Protein AF-A0A7H1DT95-F1 (afdb_monomer_lite)

Sequence (58 aa):
MQVKKLLQLYGGTQKEMAAALGVTQPRISEYITGKKNISVKRLQTWCDILKIDIKELF

Foldseek 3Di:
DLLVLVVVVLVDDLCVLCVLLVHHSVVSVCCVVVVDPDDPVSSVVSCVSSVHPSVSSD

Organism: NCBI:txid2754694

Secondary structure (DSSP, 8-s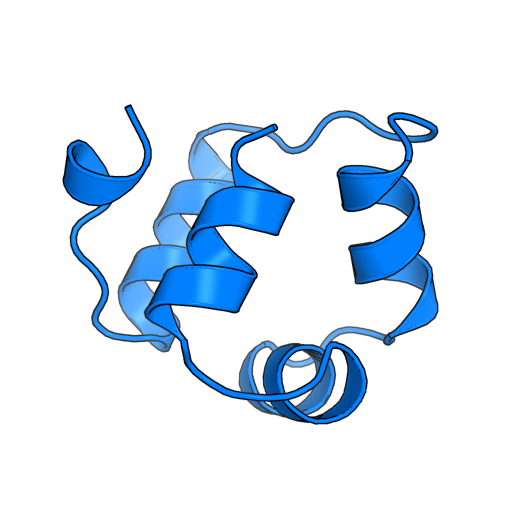tate):
-HHHHHHHHHTS-HHHHHHHTTS-HHHHHHHHTTSSPPPHHHHHHHHHHHT--GGGG-

InterPro domains:
  IPR001387 Cro/C1-type, helix-turn-helix domain [PF01381] (3-57)
  IPR001387 Cro/C1-type, helix-turn-helix domain [PS50943] (3-57)
  IPR001387 Cro/C1-type, helix-turn-helix domain [SM00530] (2-57)
  IPR001387 Cro/C1-type, helix-turn-helix domain [cd00093] (2-57)
  IPR010982 Lambda repressor-like, DNA-binding domain superfamily [G3DSA:1.10.260.40] (1-58)
  IPR010982 Lambda repressor-like, DNA-binding domain superfamily [SSF47413] (3-58)

Structure (mmCIF, N/CA/C/O backbone):
data_AF-A0A7H1DT95-F1
#
_entry.id   AF-A0A7H1DT95-F1
#
loop_
_atom_site.group_PDB
_atom_site.id
_atom_site.type_symbol
_atom_site.label_atom_id
_atom_site.label_alt_id
_atom_site.label_comp_id
_atom_site.label_asym_id
_atom_site.label_entity_id
_atom_site.label_seq_id
_atom_site.pdbx_PDB_ins_code
_atom_site.Cartn_x
_atom_site.Cartn_y
_atom_site.Cartn_z
_atom_site.occupancy
_atom_site.B_iso_or_equiv
_atom_site.auth_seq_id
_atom_site.auth_comp_id
_atom_site.auth_asym_id
_atom_site.auth_atom_id
_atom_site.pdbx_PDB_model_num
ATOM 1 N N . MET A 1 1 ? 3.132 10.098 3.568 1.00 83.25 1 MET A N 1
ATOM 2 C CA . MET A 1 1 ? 2.853 9.454 2.262 1.00 83.25 1 MET A CA 1
ATOM 3 C C . MET A 1 1 ? 1.921 8.277 2.461 1.00 83.25 1 MET A C 1
ATOM 5 O O . MET A 1 1 ? 2.220 7.412 3.277 1.00 83.25 1 MET A O 1
ATOM 9 N N . GLN A 1 2 ? 0.821 8.242 1.712 1.00 92.56 2 GLN A N 1
ATOM 10 C CA . GLN A 1 2 ? -0.277 7.286 1.871 1.00 92.56 2 GLN A CA 1
ATOM 11 C C . GLN A 1 2 ? 0.176 5.835 1.658 1.00 92.56 2 GLN A C 1
ATOM 13 O O . GLN A 1 2 ? -0.149 4.971 2.460 1.00 92.56 2 GLN A O 1
ATOM 18 N N . VAL A 1 3 ? 1.015 5.567 0.649 1.00 95.00 3 VAL A N 1
ATOM 19 C CA . VAL A 1 3 ? 1.525 4.205 0.382 1.00 95.00 3 VAL A CA 1
ATOM 20 C C . VAL A 1 3 ? 2.448 3.698 1.494 1.00 95.00 3 VAL A C 1
ATOM 22 O O . VAL A 1 3 ? 2.453 2.509 1.796 1.00 95.00 3 VAL A O 1
ATOM 25 N N . LYS A 1 4 ? 3.199 4.592 2.151 1.00 95.25 4 LYS A N 1
ATOM 26 C CA . LYS A 1 4 ? 4.026 4.222 3.309 1.00 95.25 4 LYS A CA 1
ATOM 27 C C . LYS A 1 4 ? 3.154 3.831 4.508 1.00 95.25 4 LYS A C 1
ATOM 29 O O . LYS A 1 4 ? 3.456 2.837 5.155 1.00 95.25 4 LYS A O 1
ATOM 34 N N . LYS A 1 5 ? 2.076 4.581 4.771 1.00 95.62 5 LYS A N 1
ATOM 35 C CA . LYS A 1 5 ? 1.105 4.271 5.837 1.00 95.62 5 LYS A CA 1
ATOM 36 C C . LYS A 1 5 ? 0.368 2.960 5.537 1.00 95.62 5 LYS A C 1
ATOM 38 O O . LYS A 1 5 ? 0.269 2.109 6.408 1.00 95.62 5 LYS A O 1
ATOM 43 N N . LEU A 1 6 ? -0.016 2.737 4.278 1.00 95.81 6 LEU A N 1
ATOM 44 C CA . LEU A 1 6 ? -0.615 1.477 3.826 1.00 95.81 6 LEU A CA 1
ATOM 45 C C . LEU A 1 6 ? 0.303 0.274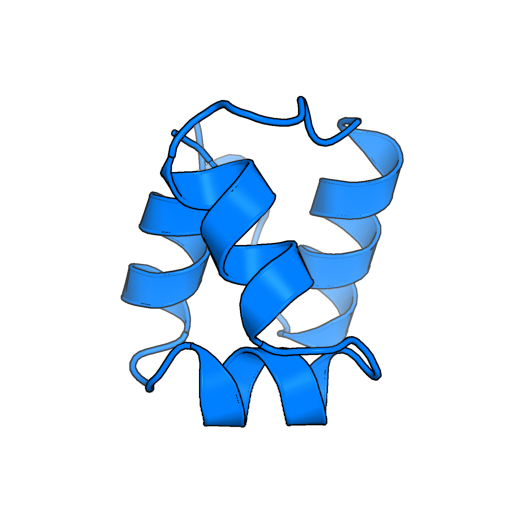 4.072 1.00 95.81 6 LEU A C 1
ATOM 47 O O . LEU A 1 6 ? -0.158 -0.749 4.560 1.00 95.81 6 LEU A O 1
ATOM 51 N N . LEU A 1 7 ? 1.605 0.407 3.796 1.00 96.38 7 LEU A N 1
ATOM 52 C CA . LEU A 1 7 ? 2.579 -0.648 4.081 1.00 96.38 7 LEU A CA 1
ATOM 53 C C . LEU A 1 7 ? 2.684 -0.958 5.583 1.00 96.38 7 LEU A C 1
ATOM 55 O O . LEU A 1 7 ? 2.815 -2.119 5.955 1.00 96.38 7 LEU A O 1
ATOM 59 N N . GLN A 1 8 ? 2.612 0.064 6.442 1.00 96.00 8 GLN A N 1
ATOM 60 C CA . GLN A 1 8 ? 2.619 -0.121 7.897 1.00 96.00 8 GLN A CA 1
ATOM 61 C C . GLN A 1 8 ? 1.363 -0.849 8.385 1.00 96.00 8 GLN A C 1
ATOM 63 O O . GLN A 1 8 ? 1.480 -1.751 9.205 1.00 96.00 8 GLN A O 1
ATOM 68 N N . LEU A 1 9 ? 0.190 -0.496 7.850 1.00 95.50 9 LEU A N 1
ATOM 69 C CA . LEU A 1 9 ? -1.078 -1.162 8.170 1.00 95.50 9 LEU A CA 1
ATOM 70 C C . LEU A 1 9 ? -1.128 -2.602 7.648 1.00 95.50 9 LEU A C 1
ATOM 72 O O . LEU A 1 9 ? -1.680 -3.475 8.305 1.00 95.50 9 LEU A O 1
ATOM 76 N N . TYR A 1 10 ? -0.524 -2.856 6.486 1.00 95.50 10 TYR A N 1
ATOM 77 C CA . TYR A 1 10 ? -0.383 -4.201 5.935 1.00 95.50 10 TYR A CA 1
ATOM 78 C C . TYR A 1 10 ? 0.493 -5.110 6.817 1.00 95.50 10 TYR A C 1
ATOM 80 O O . TYR A 1 10 ? 0.259 -6.313 6.871 1.00 95.50 10 TYR A O 1
ATOM 88 N N . GLY A 1 11 ? 1.493 -4.551 7.511 1.00 95.12 11 GLY A N 1
ATOM 89 C CA . GLY A 1 11 ? 2.326 -5.288 8.471 1.00 95.12 11 GLY A CA 1
ATOM 90 C C . GLY A 1 11 ? 3.429 -6.164 7.859 1.00 95.12 11 GLY A C 1
ATOM 91 O O . GLY A 1 11 ? 4.054 -6.938 8.578 1.00 95.12 11 GLY A O 1
ATOM 92 N N . GLY A 1 12 ? 3.690 -6.043 6.555 1.00 93.88 12 GLY A N 1
ATOM 93 C CA . GLY A 1 12 ? 4.709 -6.815 5.835 1.00 93.88 12 GLY A CA 1
ATOM 94 C C . GLY A 1 12 ? 5.764 -5.959 5.128 1.00 93.88 12 GLY A C 1
ATOM 95 O O . GLY A 1 12 ? 5.893 -4.749 5.325 1.00 93.88 12 GLY A O 1
ATOM 96 N N . THR A 1 13 ? 6.535 -6.596 4.255 1.00 97.00 13 THR A N 1
ATOM 97 C CA . THR A 1 13 ? 7.554 -5.964 3.412 1.00 97.00 13 THR A CA 1
ATOM 98 C C . THR A 1 13 ? 6.954 -5.370 2.137 1.00 97.00 13 THR A C 1
ATOM 100 O O . THR A 1 13 ? 5.883 -5.760 1.666 1.00 97.00 13 THR A O 1
ATOM 103 N N . GLN A 1 14 ? 7.691 -4.456 1.492 1.00 97.00 14 GLN A N 1
ATOM 104 C CA . GLN A 1 14 ? 7.284 -3.923 0.185 1.00 97.00 14 GLN A CA 1
ATOM 105 C C . GLN A 1 14 ? 7.130 -5.027 -0.868 1.00 97.00 14 GLN A C 1
ATOM 107 O O . GLN A 1 14 ? 6.323 -4.882 -1.778 1.00 97.00 14 GLN A O 1
ATOM 112 N N . LYS A 1 15 ? 7.908 -6.113 -0.766 1.00 97.25 15 LYS A N 1
ATOM 113 C CA . LYS A 1 15 ? 7.864 -7.239 -1.704 1.00 97.25 15 LYS A CA 1
ATOM 114 C C . LYS A 1 15 ? 6.581 -8.053 -1.540 1.00 97.25 15 LYS A C 1
ATOM 116 O O . LYS A 1 15 ? 5.953 -8.379 -2.541 1.00 97.25 15 LYS A O 1
ATOM 121 N N . GLU A 1 16 ? 6.183 -8.333 -0.304 1.00 97.12 16 GLU A N 1
ATOM 122 C CA . GLU A 1 16 ? 4.937 -9.048 0.002 1.00 97.12 16 GLU A CA 1
ATOM 123 C C . GLU A 1 16 ? 3.719 -8.221 -0.403 1.00 97.12 16 GLU A C 1
ATOM 125 O O . GLU A 1 16 ? 2.853 -8.717 -1.122 1.00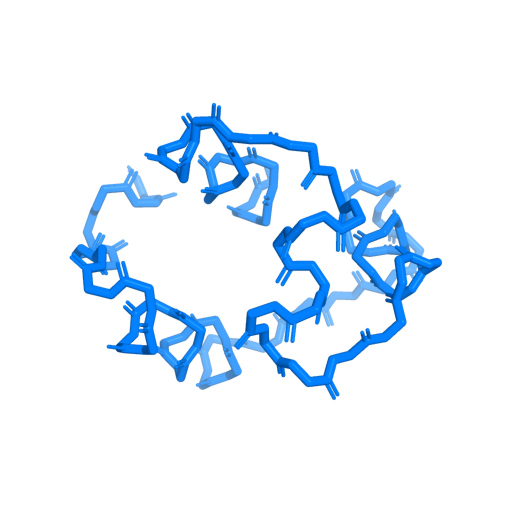 97.12 16 GLU A O 1
ATOM 130 N N . MET A 1 17 ? 3.710 -6.925 -0.064 1.00 97.12 17 MET A N 1
ATOM 131 C CA . MET A 1 17 ? 2.642 -6.022 -0.493 1.00 97.12 17 MET A CA 1
ATOM 132 C C . MET A 1 17 ? 2.580 -5.915 -2.027 1.00 97.12 17 MET A C 1
ATOM 134 O O . MET A 1 17 ? 1.496 -5.896 -2.602 1.00 97.12 17 MET A O 1
ATOM 138 N N . ALA A 1 18 ? 3.728 -5.891 -2.717 1.00 97.12 18 ALA A N 1
ATOM 139 C CA . ALA A 1 18 ? 3.771 -5.881 -4.181 1.00 97.12 18 ALA A CA 1
ATOM 140 C C . ALA A 1 18 ? 3.140 -7.138 -4.782 1.00 97.12 18 ALA A C 1
ATOM 142 O O . ALA A 1 18 ? 2.325 -7.033 -5.698 1.00 97.12 18 ALA A O 1
ATOM 143 N N . ALA A 1 19 ? 3.493 -8.305 -4.239 1.00 97.25 19 ALA A N 1
ATOM 144 C CA . ALA A 1 19 ? 2.953 -9.586 -4.667 1.00 97.25 19 ALA A CA 1
ATOM 145 C C . ALA A 1 19 ? 1.434 -9.653 -4.450 1.00 97.25 19 ALA A C 1
ATOM 147 O O . ALA A 1 19 ? 0.710 -10.010 -5.375 1.00 97.25 19 ALA A O 1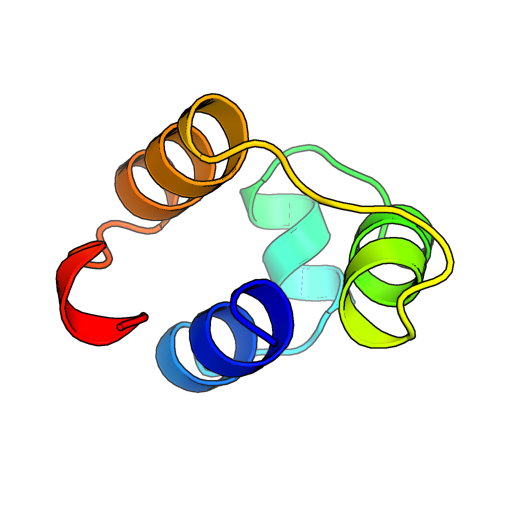
ATOM 148 N N . ALA A 1 20 ? 0.948 -9.223 -3.280 1.00 96.19 20 ALA A N 1
ATOM 149 C CA . ALA A 1 20 ? -0.482 -9.173 -2.971 1.00 96.19 20 ALA A CA 1
ATOM 150 C C . ALA A 1 20 ? -1.266 -8.241 -3.915 1.00 96.19 20 ALA A C 1
ATOM 152 O O . ALA A 1 20 ? -2.402 -8.528 -4.278 1.00 96.19 20 ALA A O 1
ATOM 153 N N . LEU A 1 21 ? -0.651 -7.135 -4.341 1.00 95.44 21 LEU A N 1
ATOM 154 C CA . LEU A 1 21 ? -1.261 -6.130 -5.217 1.00 95.44 21 LEU A CA 1
ATOM 155 C C . LEU A 1 21 ? -1.044 -6.392 -6.718 1.00 95.44 21 LEU A C 1
ATOM 157 O O . LEU A 1 21 ? -1.490 -5.589 -7.542 1.00 95.44 21 LEU A O 1
ATOM 161 N N . GLY A 1 22 ? -0.321 -7.454 -7.091 1.00 95.75 22 GLY A N 1
ATOM 162 C CA . GLY A 1 22 ? 0.020 -7.745 -8.487 1.00 95.75 22 GLY A CA 1
ATOM 163 C C . GLY A 1 22 ? 0.888 -6.664 -9.146 1.00 95.75 22 GLY A C 1
ATOM 164 O O . GLY A 1 22 ? 0.763 -6.393 -10.340 1.00 95.75 22 GLY A O 1
ATOM 165 N N . VAL A 1 23 ? 1.748 -5.995 -8.372 1.00 95.50 23 VAL A N 1
ATOM 166 C CA . VAL A 1 23 ? 2.681 -4.969 -8.864 1.00 95.50 23 VAL A CA 1
ATOM 167 C C . VAL A 1 23 ? 4.122 -5.340 -8.538 1.00 95.50 23 VAL A C 1
ATOM 169 O O . VAL A 1 23 ? 4.399 -6.293 -7.820 1.00 95.50 23 VAL A O 1
ATOM 172 N N . THR A 1 24 ? 5.077 -4.580 -9.067 1.00 97.12 24 THR A N 1
ATOM 173 C CA . THR A 1 24 ? 6.493 -4.779 -8.750 1.00 97.12 24 THR A CA 1
ATOM 174 C C . THR A 1 24 ? 6.883 -4.005 -7.489 1.00 97.12 24 THR A C 1
ATOM 176 O O . THR A 1 24 ? 6.394 -2.899 -7.246 1.00 97.12 24 THR A O 1
ATOM 179 N N . GLN A 1 25 ? 7.805 -4.552 -6.692 1.00 97.31 25 GLN A N 1
ATOM 180 C CA . GLN A 1 25 ? 8.321 -3.873 -5.497 1.00 97.31 25 GLN A CA 1
ATOM 181 C C . GLN A 1 25 ? 8.926 -2.486 -5.801 1.00 97.31 25 GLN A C 1
ATOM 183 O O . GLN A 1 25 ? 8.608 -1.545 -5.068 1.00 97.31 25 GLN A O 1
ATOM 188 N N . PRO A 1 26 ? 9.690 -2.285 -6.899 1.00 97.44 26 PRO A N 1
ATOM 189 C CA . PRO A 1 26 ? 10.158 -0.956 -7.277 1.00 97.44 26 PRO A CA 1
ATOM 190 C C . PRO A 1 26 ? 9.019 0.047 -7.452 1.00 97.44 26 PRO A C 1
ATOM 192 O O . PRO A 1 26 ? 9.158 1.191 -7.040 1.00 97.44 26 PRO A O 1
ATOM 195 N N . ARG A 1 27 ? 7.858 -0.369 -7.978 1.00 95.88 27 ARG A N 1
ATOM 196 C CA . ARG A 1 27 ? 6.709 0.529 -8.151 1.00 95.88 27 ARG A CA 1
ATOM 197 C C . ARG A 1 27 ? 6.146 1.026 -6.822 1.00 95.88 27 ARG A C 1
ATOM 199 O O . ARG A 1 27 ? 5.740 2.179 -6.735 1.00 95.88 27 ARG A O 1
ATOM 206 N N . ILE A 1 28 ? 6.150 0.190 -5.786 1.00 96.06 28 ILE A N 1
ATOM 207 C CA . ILE A 1 28 ? 5.804 0.616 -4.422 1.00 96.06 28 ILE A CA 1
ATOM 208 C C . ILE A 1 28 ? 6.847 1.604 -3.894 1.00 96.06 28 ILE A C 1
ATOM 210 O O . ILE A 1 28 ? 6.477 2.655 -3.371 1.00 96.06 28 ILE A O 1
ATOM 214 N N . SER A 1 29 ? 8.136 1.318 -4.095 1.00 96.94 29 SER A N 1
ATOM 215 C CA . SER A 1 29 ? 9.227 2.218 -3.701 1.00 96.94 29 SER A CA 1
ATOM 216 C C . SER A 1 29 ? 9.123 3.593 -4.379 1.00 96.94 29 SER A C 1
ATOM 218 O O . SER A 1 29 ? 9.276 4.618 -3.717 1.00 96.94 29 SER A O 1
ATOM 220 N N . GLU A 1 30 ? 8.757 3.653 -5.665 1.00 96.56 30 GLU A N 1
ATOM 221 C CA . GLU A 1 30 ? 8.531 4.917 -6.384 1.00 96.56 30 GLU A CA 1
ATOM 222 C C . GLU A 1 30 ? 7.430 5.775 -5.741 1.00 96.56 30 GLU A C 1
ATOM 224 O O . GLU A 1 30 ? 7.561 6.998 -5.698 1.00 96.56 30 GLU A O 1
ATOM 229 N N . TYR A 1 31 ? 6.371 5.157 -5.206 1.00 95.88 31 TYR A N 1
ATOM 230 C CA . TYR A 1 31 ? 5.322 5.879 -4.479 1.00 95.88 31 TYR A CA 1
ATOM 231 C C . TYR A 1 31 ? 5.752 6.297 -3.067 1.00 95.88 31 TYR A C 1
ATOM 233 O O . TYR A 1 31 ? 5.363 7.364 -2.601 1.00 95.88 31 TYR A O 1
ATOM 241 N N . ILE A 1 32 ? 6.550 5.475 -2.376 1.00 94.19 32 ILE A N 1
ATOM 242 C CA . ILE A 1 32 ? 7.042 5.758 -1.013 1.00 94.19 32 ILE A CA 1
ATOM 243 C C . ILE A 1 32 ? 8.137 6.831 -1.002 1.00 94.19 32 ILE A C 1
ATOM 245 O O . ILE A 1 32 ? 8.289 7.541 -0.014 1.00 94.19 32 ILE A O 1
ATOM 249 N N . THR A 1 33 ? 8.915 6.938 -2.075 1.00 95.19 33 THR A N 1
ATOM 250 C CA . THR A 1 33 ? 9.974 7.950 -2.226 1.00 95.19 33 THR A CA 1
ATOM 251 C C . THR A 1 33 ? 9.471 9.241 -2.870 1.00 95.19 33 THR A C 1
ATOM 253 O O . THR A 1 33 ? 10.200 10.225 -2.912 1.00 95.19 33 THR A O 1
ATOM 256 N N . GLY A 1 34 ? 8.233 9.258 -3.378 1.00 93.06 34 GLY A N 1
ATOM 257 C CA . GLY A 1 34 ? 7.646 10.420 -4.051 1.00 93.06 34 GLY A CA 1
ATOM 258 C C . GLY A 1 34 ? 8.091 10.619 -5.493 1.00 93.06 34 GLY A C 1
ATOM 259 O O . GLY A 1 34 ? 7.715 11.611 -6.108 1.00 93.06 34 GLY A O 1
ATOM 260 N N . LYS A 1 35 ? 8.836 9.667 -6.067 1.00 93.81 35 LYS A N 1
ATOM 261 C CA . LYS A 1 35 ? 9.183 9.674 -7.495 1.00 93.81 35 LYS A CA 1
ATOM 262 C C . LYS A 1 35 ? 7.935 9.599 -8.382 1.00 93.81 35 LYS A C 1
ATOM 264 O O . LYS A 1 35 ? 7.947 10.083 -9.511 1.00 93.81 35 LYS A O 1
ATOM 269 N N . LYS A 1 36 ? 6.855 8.987 -7.883 1.00 93.56 36 LYS A N 1
ATOM 270 C CA . LYS A 1 36 ? 5.524 9.014 -8.499 1.00 93.56 36 LYS A CA 1
ATOM 271 C C . LYS A 1 36 ? 4.449 9.328 -7.472 1.00 93.56 36 LYS A C 1
ATOM 273 O O . LYS A 1 36 ? 4.492 8.839 -6.348 1.00 93.56 36 LYS A O 1
ATOM 278 N N . ASN A 1 37 ? 3.418 10.036 -7.923 1.00 92.56 37 ASN A N 1
ATOM 279 C CA . ASN A 1 37 ? 2.186 10.207 -7.165 1.00 92.56 37 ASN A CA 1
ATOM 280 C C . ASN A 1 37 ? 1.220 9.059 -7.464 1.00 92.56 37 ASN A C 1
ATOM 282 O O . ASN A 1 37 ? 1.000 8.688 -8.621 1.00 9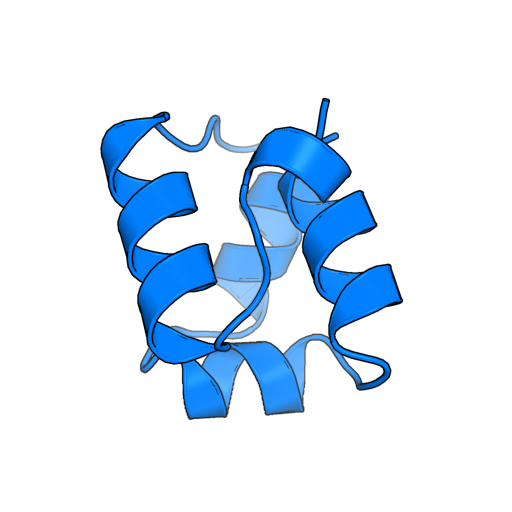2.56 37 ASN A O 1
ATOM 286 N N . ILE A 1 38 ? 0.647 8.481 -6.410 1.00 94.00 38 ILE A N 1
ATOM 287 C CA . ILE A 1 38 ? -0.454 7.528 -6.534 1.00 94.00 38 ILE A CA 1
ATOM 288 C C . ILE A 1 38 ? -1.772 8.301 -6.631 1.00 94.00 38 ILE A C 1
ATOM 290 O O . ILE A 1 38 ? -1.981 9.272 -5.907 1.00 94.00 38 ILE A O 1
ATOM 294 N N . SER A 1 39 ? -2.666 7.889 -7.528 1.00 94.56 39 SER A N 1
ATOM 295 C CA . SER A 1 39 ? -4.016 8.452 -7.573 1.00 94.56 39 SER A CA 1
ATOM 296 C C . SER A 1 39 ? -4.879 7.875 -6.452 1.00 94.56 39 SER A C 1
ATOM 298 O O . SER A 1 39 ? -4.725 6.708 -6.087 1.00 94.56 39 SER A O 1
ATOM 300 N N . VAL A 1 40 ? -5.844 8.660 -5.963 1.00 92.44 40 VAL A N 1
ATOM 301 C CA . VAL A 1 40 ? -6.809 8.214 -4.940 1.00 92.44 40 VAL A CA 1
ATOM 302 C C . VAL A 1 40 ? -7.542 6.946 -5.384 1.00 92.44 40 VAL A C 1
ATOM 304 O O . VAL A 1 40 ? -7.634 5.998 -4.617 1.00 92.44 40 VAL A O 1
ATOM 307 N N . LYS A 1 41 ? -7.962 6.866 -6.655 1.00 95.12 41 LYS A N 1
ATOM 308 C CA . LYS A 1 41 ? -8.611 5.669 -7.217 1.00 95.12 41 LYS A CA 1
ATOM 309 C C . LYS A 1 41 ? -7.743 4.414 -7.089 1.00 95.12 41 LYS A C 1
ATOM 311 O O . LYS A 1 41 ? -8.244 3.365 -6.712 1.00 95.12 41 LYS A O 1
ATOM 316 N N . ARG A 1 42 ? -6.442 4.513 -7.389 1.00 95.06 42 ARG A N 1
ATOM 317 C CA . ARG A 1 42 ? -5.521 3.370 -7.283 1.00 95.06 42 ARG A CA 1
ATOM 318 C C . ARG A 1 42 ? -5.263 2.997 -5.827 1.00 95.06 42 ARG A C 1
ATOM 320 O O . ARG A 1 42 ? -5.176 1.815 -5.521 1.00 95.06 42 ARG A O 1
ATOM 327 N N . LEU A 1 43 ? -5.146 3.998 -4.958 1.00 95.12 43 LEU A N 1
ATOM 328 C CA . LEU A 1 43 ? -4.991 3.790 -3.524 1.00 95.12 43 LEU A CA 1
ATOM 329 C C . LEU A 1 43 ? -6.213 3.070 -2.936 1.00 95.12 43 LEU A C 1
ATOM 331 O O . LEU A 1 43 ? -6.032 2.099 -2.216 1.00 95.12 43 LEU A O 1
ATOM 335 N N . GLN A 1 44 ? -7.427 3.473 -3.326 1.00 95.69 44 GLN A N 1
ATOM 336 C CA . GLN A 1 44 ? -8.667 2.793 -2.950 1.00 95.69 44 GLN A CA 1
ATOM 337 C C . GLN A 1 44 ? -8.667 1.334 -3.404 1.00 95.69 44 GLN A C 1
ATOM 339 O O . GLN A 1 44 ? -8.879 0.449 -2.590 1.00 95.69 44 GLN A O 1
ATOM 344 N N . THR A 1 45 ? -8.331 1.059 -4.669 1.00 96.62 45 THR A N 1
ATOM 345 C CA . THR A 1 45 ? -8.245 -0.326 -5.159 1.00 96.62 45 THR A CA 1
ATOM 346 C C . THR A 1 45 ? -7.262 -1.168 -4.341 1.00 96.62 45 THR A C 1
ATOM 348 O O . THR A 1 45 ? -7.513 -2.341 -4.089 1.00 96.62 45 THR A O 1
ATOM 351 N N . TRP A 1 46 ? -6.136 -0.590 -3.915 1.00 96.25 46 TRP A N 1
ATOM 352 C CA . TRP A 1 46 ? -5.170 -1.294 -3.071 1.00 96.25 46 TRP A CA 1
ATOM 353 C C . TRP A 1 46 ? -5.706 -1.543 -1.660 1.00 96.25 46 TRP A C 1
ATOM 355 O O . TRP A 1 46 ? -5.538 -2.643 -1.143 1.00 96.25 46 TRP A O 1
ATOM 365 N N . CYS A 1 47 ? -6.383 -0.561 -1.068 1.00 96.31 47 CYS A N 1
ATOM 366 C CA . CYS A 1 47 ? -7.108 -0.710 0.192 1.00 96.31 47 CYS A CA 1
ATOM 367 C C . CYS A 1 47 ? -8.142 -1.841 0.127 1.00 96.31 47 CYS A C 1
ATOM 369 O O . CYS A 1 47 ? -8.148 -2.702 1.004 1.00 96.31 47 CYS A O 1
ATOM 371 N N . ASP A 1 48 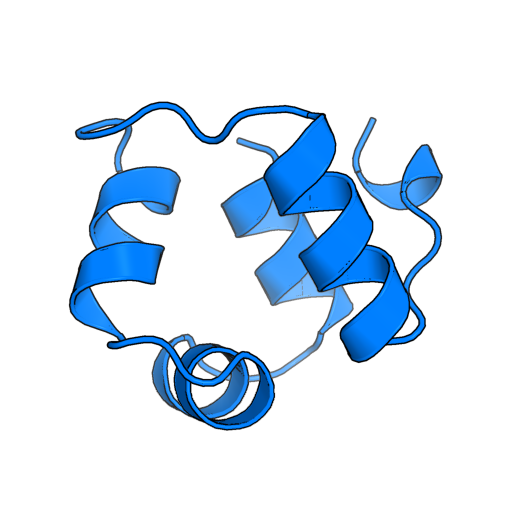? -8.939 -1.898 -0.943 1.00 96.56 48 ASP A N 1
ATOM 372 C CA . ASP A 1 48 ? -9.972 -2.921 -1.134 1.00 96.56 48 ASP A CA 1
ATOM 373 C C . ASP A 1 48 ? -9.363 -4.332 -1.221 1.00 96.56 48 ASP A C 1
ATOM 375 O O . ASP A 1 48 ? -9.849 -5.263 -0.579 1.00 96.56 48 ASP A O 1
ATOM 379 N N . ILE A 1 49 ? -8.256 -4.491 -1.963 1.00 96.38 49 ILE A N 1
ATOM 380 C CA . ILE A 1 49 ? -7.531 -5.770 -2.089 1.00 96.38 49 ILE A CA 1
ATOM 381 C C . ILE A 1 49 ? -6.956 -6.212 -0.739 1.00 96.38 49 ILE A C 1
ATOM 383 O O . ILE A 1 49 ? -7.045 -7.384 -0.376 1.00 96.38 49 ILE A O 1
ATOM 387 N N . LEU A 1 50 ? -6.363 -5.277 0.005 1.00 95.12 50 LEU A N 1
ATOM 388 C CA . LEU A 1 50 ? -5.718 -5.554 1.289 1.00 95.12 50 LEU A CA 1
ATOM 389 C C . LEU A 1 50 ? -6.707 -5.589 2.463 1.00 95.12 50 LEU A C 1
ATOM 391 O O . LEU A 1 50 ? -6.295 -5.890 3.580 1.00 95.12 50 LEU A O 1
ATOM 395 N N . LYS A 1 51 ? -7.995 -5.309 2.218 1.00 95.50 51 LYS A N 1
ATOM 396 C CA . LYS A 1 51 ? -9.049 -5.173 3.236 1.00 95.50 51 LYS A CA 1
ATOM 397 C C . LYS A 1 51 ? -8.696 -4.160 4.333 1.00 95.50 51 LYS A C 1
ATOM 399 O O . LYS A 1 51 ? -8.971 -4.384 5.508 1.00 95.50 51 LYS A O 1
ATOM 404 N N . ILE A 1 52 ? -8.084 -3.046 3.939 1.00 95.00 52 ILE A N 1
ATOM 405 C CA . ILE A 1 52 ? -7.714 -1.934 4.824 1.00 95.00 52 ILE A CA 1
ATOM 406 C C . ILE A 1 52 ? -8.648 -0.764 4.527 1.00 95.00 52 ILE A C 1
ATOM 408 O O . ILE A 1 52 ? -8.784 -0.377 3.368 1.00 95.00 52 ILE A O 1
ATOM 412 N N . ASP A 1 53 ? -9.273 -0.176 5.550 1.00 94.00 53 ASP A N 1
ATOM 413 C CA . ASP A 1 53 ? -10.103 1.018 5.354 1.00 94.00 53 ASP A CA 1
ATOM 414 C C . ASP A 1 53 ? -9.219 2.192 4.905 1.00 94.00 53 ASP A C 1
ATOM 416 O O . ASP A 1 53 ? -8.226 2.535 5.548 1.00 94.00 53 ASP A O 1
ATOM 420 N N . ILE A 1 54 ? -9.576 2.827 3.787 1.00 92.25 54 ILE A N 1
ATOM 421 C CA . ILE A 1 54 ? -8.848 3.984 3.262 1.00 92.25 54 ILE A CA 1
ATOM 422 C C . ILE A 1 54 ? -8.819 5.150 4.261 1.00 92.25 54 ILE A C 1
ATOM 424 O O . ILE A 1 54 ? -7.892 5.956 4.224 1.00 92.25 54 ILE A O 1
ATOM 428 N N . LYS A 1 55 ? -9.796 5.241 5.172 1.00 92.06 55 LYS A N 1
ATOM 429 C CA . LYS A 1 55 ? -9.832 6.263 6.227 1.00 92.06 55 LYS A CA 1
ATOM 430 C C . LYS A 1 55 ? -8.629 6.170 7.161 1.00 92.06 55 LYS A C 1
ATOM 432 O O . LYS A 1 55 ? -8.161 7.199 7.627 1.00 92.06 55 LYS A O 1
ATOM 437 N N . GLU A 1 56 ? -8.063 4.977 7.336 1.00 91.69 56 GLU A N 1
ATOM 438 C CA . GLU A 1 56 ? -6.834 4.767 8.108 1.00 91.69 56 GLU A CA 1
ATOM 439 C C . GLU A 1 56 ? -5.606 5.391 7.427 1.00 91.69 56 GLU A C 1
ATOM 441 O O . GLU A 1 56 ? -4.558 5.565 8.050 1.00 91.69 56 GLU A O 1
ATOM 446 N N . LEU A 1 57 ? -5.692 5.755 6.141 1.00 87.75 57 LEU A N 1
ATOM 447 C CA . LEU A 1 57 ? -4.591 6.380 5.404 1.00 87.75 57 LEU A CA 1
ATOM 448 C C . LEU A 1 57 ? -4.540 7.904 5.518 1.00 87.75 57 LEU A C 1
ATOM 450 O O . LEU A 1 57 ? -3.490 8.478 5.201 1.00 87.75 57 LEU A O 1
ATOM 454 N N . PHE A 1 58 ? -5.629 8.535 5.959 1.00 84.06 58 PHE A N 1
ATOM 455 C CA . PHE A 1 58 ? -5.738 9.984 6.130 1.00 84.06 58 PHE A CA 1
ATOM 456 C C . PHE A 1 58 ? -5.563 10.405 7.591 1.00 84.06 58 PHE A C 1
ATOM 458 O O . PHE A 1 58 ? -5.487 9.514 8.470 1.00 84.06 58 PHE A O 1
#

pLDDT: mean 94.82, std 2.75, range [83.25, 97.44]

Radius of gyration: 10.01 Å; chains: 1; bounding box: 20×20×17 Å